Protein AF-A0A8T3BQ56-F1 (afdb_monomer_lite)

InterPro domains:
  IPR006068 Cation-transporting P-type ATPase, C-terminal [PF00689] (7-68)
  IPR023298 P-type ATPase, transmembrane domain superfamily [SSF81665] (5-69)

Organism: Dendrobium nobile (NCBI:txid94219)

Structure (mmCIF, N/CA/C/O backbone):
data_AF-A0A8T3BQ56-F1
#
_entry.id   AF-A0A8T3BQ56-F1
#
loop_
_atom_site.group_PDB
_atom_site.id
_atom_site.type_symbol
_atom_site.label_atom_id
_atom_site.label_alt_id
_atom_site.label_comp_id
_atom_site.label_asym_id
_atom_site.label_entity_id
_atom_site.label_seq_id
_atom_site.pdbx_PDB_ins_code
_atom_site.Cartn_x
_atom_site.Cartn_y
_atom_site.Cartn_z
_atom_site.occupancy
_atom_site.B_iso_or_equiv
_atom_site.auth_seq_id
_atom_site.auth_comp_id
_atom_site.auth_asym_id
_atom_site.auth_atom_id
_atom_site.pdbx_PDB_model_num
ATOM 1 N N . MET A 1 1 ? -16.580 4.273 26.289 1.00 43.91 1 MET A N 1
ATOM 2 C CA . MET A 1 1 ? -15.486 4.452 25.312 1.00 43.91 1 MET A CA 1
ATOM 3 C C . MET A 1 1 ? -15.692 3.446 24.197 1.00 43.91 1 MET A C 1
ATOM 5 O O . MET A 1 1 ? -15.631 2.250 24.464 1.00 43.91 1 MET A O 1
ATOM 9 N N . GLU A 1 2 ? -16.029 3.903 22.994 1.00 50.06 2 GLU A N 1
ATOM 10 C CA . GLU A 1 2 ? -16.195 3.014 21.844 1.00 50.06 2 GLU A CA 1
ATOM 11 C C . GLU A 1 2 ? -14.837 2.384 21.507 1.00 50.06 2 GLU A C 1
ATOM 13 O O . GLU A 1 2 ? -13.849 3.087 21.284 1.00 50.06 2 GLU A O 1
ATOM 18 N N . LYS A 1 3 ? -14.744 1.055 21.566 1.00 54.38 3 LYS A N 1
ATOM 19 C CA . LYS A 1 3 ? -13.488 0.358 21.301 1.00 54.38 3 LYS A CA 1
ATOM 20 C C . LYS A 1 3 ? -13.265 0.336 19.788 1.00 54.38 3 LYS A C 1
ATOM 22 O O . LYS A 1 3 ? -13.965 -0.374 19.072 1.00 54.38 3 LYS A O 1
ATOM 27 N N . VAL A 1 4 ? -12.292 1.104 19.302 1.00 58.69 4 VAL A N 1
ATOM 28 C CA . VAL A 1 4 ? -11.894 1.127 17.886 1.00 58.69 4 VAL A CA 1
ATOM 29 C C . VAL A 1 4 ? -11.147 -0.173 17.560 1.00 58.69 4 VAL A C 1
ATOM 31 O O . VAL A 1 4 ? -9.923 -0.223 17.541 1.00 58.69 4 VAL A O 1
ATOM 34 N N . HIS A 1 5 ? -11.886 -1.262 17.351 1.00 67.31 5 HIS A N 1
ATOM 35 C CA . HIS A 1 5 ? -11.341 -2.555 16.931 1.00 67.31 5 HIS A CA 1
ATOM 36 C C . HIS A 1 5 ? -11.401 -2.700 15.404 1.00 67.31 5 HIS A C 1
ATOM 38 O O . HIS A 1 5 ? -12.009 -3.633 14.893 1.00 67.31 5 HIS A O 1
ATOM 44 N N . VAL A 1 6 ? -10.771 -1.783 14.665 1.00 69.25 6 VAL A N 1
ATOM 45 C CA . VAL A 1 6 ? -10.785 -1.788 13.184 1.00 69.25 6 VAL A CA 1
ATOM 46 C C . VAL A 1 6 ? -10.155 -3.041 12.563 1.00 69.25 6 VAL A C 1
ATOM 48 O O . VAL A 1 6 ? -10.475 -3.390 11.436 1.00 69.25 6 VAL A O 1
ATOM 51 N N . PHE A 1 7 ? -9.300 -3.745 13.308 1.00 71.25 7 PHE A N 1
ATOM 52 C CA . P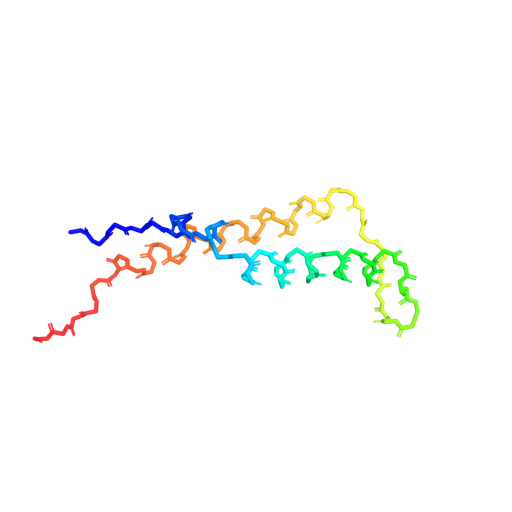HE A 1 7 ? -8.638 -4.970 12.849 1.00 71.25 7 PHE A CA 1
ATOM 53 C C . PHE A 1 7 ? -9.338 -6.260 13.289 1.00 71.25 7 PHE A C 1
ATOM 55 O O . PHE A 1 7 ? -8.990 -7.340 12.814 1.00 71.25 7 PHE A O 1
ATOM 62 N N . LYS A 1 8 ? -10.300 -6.194 14.218 1.00 78.44 8 LYS A N 1
ATOM 63 C CA . LYS A 1 8 ? -10.919 -7.408 14.762 1.00 78.44 8 LYS A CA 1
ATOM 64 C C . LYS A 1 8 ? -11.945 -7.951 13.768 1.00 78.44 8 LYS A C 1
ATOM 66 O O . LYS A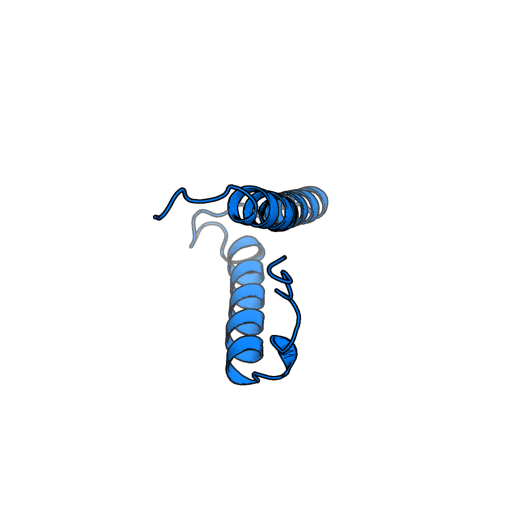 1 8 ? -12.880 -7.243 13.417 1.00 78.44 8 LYS A O 1
ATOM 71 N N . GLY A 1 9 ? -11.779 -9.206 13.352 1.00 78.81 9 GLY A N 1
ATOM 72 C CA . GLY A 1 9 ? -12.707 -9.899 12.451 1.00 78.81 9 GLY A CA 1
ATOM 73 C C . GLY A 1 9 ? -12.531 -9.582 10.965 1.00 78.81 9 GLY A C 1
ATOM 74 O O . GLY A 1 9 ? -13.248 -10.133 10.138 1.00 78.81 9 GLY A O 1
ATOM 75 N N . ILE A 1 10 ? -11.569 -8.725 10.601 1.00 84.00 10 ILE A N 1
ATOM 76 C CA . ILE A 1 10 ? -11.343 -8.351 9.199 1.00 84.00 10 ILE A CA 1
ATOM 77 C C . ILE A 1 10 ? -10.776 -9.516 8.374 1.00 84.00 10 ILE A C 1
ATOM 79 O O . ILE A 1 10 ? -11.102 -9.663 7.202 1.00 84.00 10 ILE A O 1
ATOM 83 N N . LEU A 1 11 ? -9.959 -10.363 9.011 1.00 85.38 11 LEU A N 1
ATOM 84 C CA . LEU A 1 11 ? -9.362 -11.550 8.395 1.00 85.38 11 LEU A CA 1
ATOM 85 C C . LEU A 1 11 ? -10.290 -12.771 8.423 1.00 85.38 11 LEU A C 1
ATOM 87 O O . LEU A 1 11 ? -10.057 -13.717 7.680 1.00 85.38 11 LEU A O 1
ATOM 91 N N . ASP A 1 12 ? -11.350 -12.737 9.235 1.00 89.81 12 ASP A N 1
ATOM 92 C CA . ASP A 1 12 ? -12.325 -13.832 9.332 1.00 89.81 12 ASP A CA 1
ATOM 93 C C . ASP A 1 12 ? -13.313 -13.818 8.151 1.00 89.81 12 ASP A C 1
ATOM 95 O O . ASP A 1 12 ? -13.977 -14.814 7.865 1.00 89.81 12 ASP A O 1
ATOM 99 N N . ASN A 1 13 ? -13.414 -12.692 7.434 1.00 90.88 13 ASN A N 1
ATOM 100 C CA . ASN A 1 13 ? -14.226 -12.577 6.231 1.00 90.88 13 ASN A CA 1
ATOM 101 C C . ASN A 1 13 ? -13.383 -12.877 4.983 1.00 90.88 13 ASN A C 1
ATOM 103 O O . ASN A 1 13 ? -12.716 -11.998 4.437 1.00 90.88 13 ASN A O 1
ATOM 107 N N . TYR A 1 14 ? -13.466 -14.118 4.504 1.00 91.56 14 TYR A N 1
ATOM 108 C CA . TYR A 1 14 ? -12.737 -14.577 3.318 1.00 91.56 14 TYR A CA 1
ATOM 109 C C . TYR A 1 14 ? -12.995 -13.725 2.071 1.00 91.56 14 TYR A C 1
ATOM 111 O O . TYR A 1 14 ? -12.051 -13.407 1.356 1.00 91.56 14 TYR A O 1
ATOM 119 N N . VAL A 1 15 ? -14.241 -13.298 1.833 1.00 94.62 15 VAL A N 1
ATOM 120 C CA . VAL A 1 15 ? -14.585 -12.451 0.675 1.00 94.62 15 VAL A CA 1
ATOM 121 C C . VAL A 1 15 ? -13.919 -11.082 0.794 1.00 94.62 15 VAL A C 1
ATOM 123 O O . VAL A 1 15 ? -13.406 -10.547 -0.186 1.00 94.62 15 VAL A O 1
ATOM 126 N N . PHE A 1 16 ? -13.888 -10.516 2.002 1.00 91.69 16 PHE A N 1
ATOM 127 C CA . PHE A 1 16 ? -13.221 -9.241 2.244 1.00 91.69 16 PHE A CA 1
ATOM 128 C C . PHE A 1 16 ? -11.714 -9.334 1.977 1.00 91.69 16 PHE A C 1
ATOM 130 O O . PHE A 1 16 ? -11.154 -8.478 1.289 1.00 91.69 16 PHE A O 1
ATOM 137 N N . VAL A 1 17 ? -11.061 -10.382 2.485 1.00 94.25 17 VAL A N 1
ATOM 138 C CA . VAL A 1 17 ? -9.623 -10.610 2.280 1.00 94.25 17 VAL A CA 1
ATOM 139 C C . VAL A 1 17 ? -9.304 -10.847 0.803 1.00 94.25 17 VAL A C 1
ATOM 141 O O . VAL A 1 17 ? -8.330 -10.293 0.291 1.00 94.25 17 VAL A O 1
ATOM 144 N N . ASP A 1 18 ? -10.132 -11.617 0.100 1.00 95.31 18 ASP A N 1
ATOM 145 C CA . ASP A 1 18 ? -9.953 -11.924 -1.321 1.00 95.31 18 ASP A CA 1
ATOM 146 C C . ASP A 1 18 ? -10.044 -10.667 -2.202 1.00 95.31 18 ASP A C 1
ATOM 148 O O . ASP A 1 18 ? -9.129 -10.359 -2.972 1.00 95.31 18 ASP A O 1
ATOM 152 N N . VAL A 1 19 ? -11.086 -9.852 -2.011 1.00 96.62 19 VAL A N 1
ATOM 153 C CA . VAL A 1 19 ? -11.255 -8.598 -2.761 1.00 96.62 19 VAL A CA 1
ATOM 154 C C . VAL A 1 19 ? -10.128 -7.612 -2.452 1.00 96.62 19 VAL A C 1
ATOM 156 O O . VAL A 1 19 ? -9.596 -6.967 -3.363 1.00 96.62 19 VAL A O 1
ATOM 159 N N . LEU A 1 20 ? -9.740 -7.486 -1.179 1.00 94.31 20 LEU A N 1
ATOM 160 C CA . LEU A 1 20 ? -8.688 -6.560 -0.768 1.00 94.31 20 LEU A CA 1
ATOM 161 C C . LEU A 1 20 ? -7.318 -6.987 -1.311 1.00 94.31 20 LEU A C 1
ATOM 163 O O . LEU A 1 20 ? -6.596 -6.155 -1.863 1.00 94.31 20 LEU A O 1
ATOM 167 N N . SER A 1 21 ? -6.977 -8.273 -1.219 1.00 95.12 21 SER A N 1
A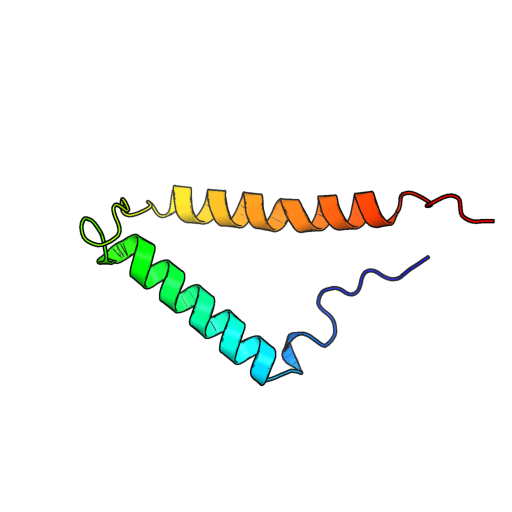TOM 168 C CA . SER A 1 21 ? -5.718 -8.807 -1.751 1.00 95.12 21 SER A CA 1
ATOM 169 C C . SER A 1 21 ? -5.642 -8.668 -3.274 1.00 95.12 21 SER A C 1
ATOM 171 O O . SER A 1 21 ? -4.661 -8.122 -3.786 1.00 95.12 21 SER A O 1
ATOM 173 N N . THR A 1 22 ? -6.710 -9.025 -3.991 1.00 97.12 22 THR A N 1
ATOM 174 C CA . THR A 1 22 ? -6.811 -8.838 -5.446 1.00 97.12 22 THR A CA 1
ATOM 175 C C . THR A 1 22 ? -6.644 -7.366 -5.826 1.00 97.12 22 THR A C 1
ATOM 177 O O . THR A 1 22 ? -5.892 -7.034 -6.744 1.00 97.12 22 THR A O 1
ATOM 180 N N . SER A 1 23 ? -7.269 -6.452 -5.080 1.00 95.75 23 SER A N 1
ATOM 181 C CA . SER A 1 23 ? -7.157 -5.009 -5.320 1.00 95.75 23 SER A CA 1
ATOM 182 C C . SER A 1 23 ? -5.729 -4.487 -5.144 1.00 95.75 23 SER A C 1
ATOM 184 O O . SER A 1 23 ? -5.296 -3.636 -5.924 1.00 95.75 23 SER A O 1
ATOM 186 N N . VAL A 1 24 ? -4.990 -4.973 -4.142 1.00 94.81 24 VAL A N 1
AT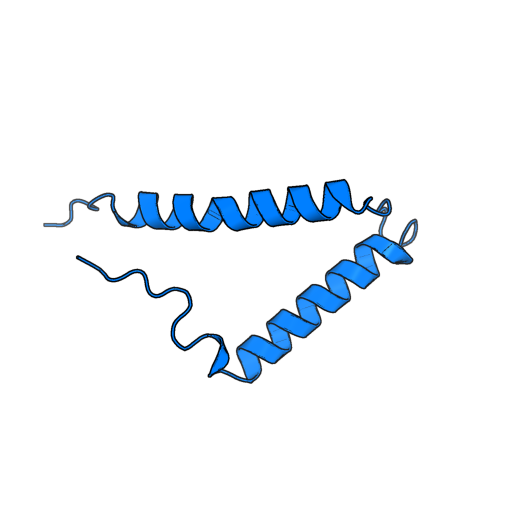OM 187 C CA . VAL A 1 24 ? -3.585 -4.591 -3.911 1.00 94.81 24 VAL A CA 1
ATOM 188 C C . VAL A 1 24 ? -2.687 -5.128 -5.025 1.00 94.81 24 VAL A C 1
ATOM 190 O O . VAL A 1 24 ? -1.865 -4.383 -5.560 1.00 94.81 24 VAL A O 1
ATOM 193 N N . ILE A 1 25 ? -2.886 -6.380 -5.444 1.00 96.00 25 ILE A N 1
ATOM 194 C CA . ILE A 1 25 ? -2.132 -6.987 -6.550 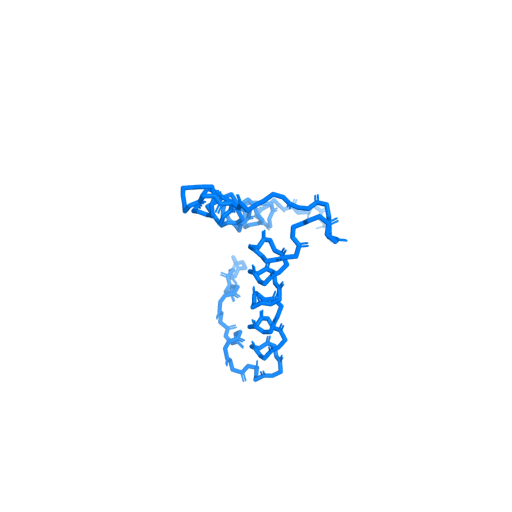1.00 96.00 25 ILE A CA 1
ATOM 195 C C . ILE A 1 25 ? -2.338 -6.183 -7.836 1.00 96.00 25 ILE A C 1
ATOM 197 O O . ILE A 1 25 ? -1.371 -5.778 -8.483 1.00 96.00 25 ILE A O 1
ATOM 201 N N . LEU A 1 26 ? -3.590 -5.874 -8.177 1.00 94.44 26 LEU A N 1
ATOM 202 C CA . LEU A 1 26 ? -3.904 -5.072 -9.358 1.00 94.44 26 LEU A CA 1
ATOM 203 C C . LEU A 1 26 ? -3.350 -3.644 -9.264 1.00 94.44 26 LEU A C 1
ATOM 205 O O . LEU A 1 26 ? -2.995 -3.062 -10.286 1.00 94.44 26 LEU A O 1
ATOM 209 N N . GLN A 1 27 ? -3.258 -3.049 -8.071 1.00 92.12 27 GLN A N 1
ATOM 210 C CA . GLN A 1 27 ? -2.600 -1.747 -7.892 1.00 92.12 27 GLN A CA 1
ATOM 211 C C . GLN A 1 27 ? -1.106 -1.820 -8.207 1.00 92.12 27 GLN A C 1
ATOM 213 O O . GLN A 1 27 ? -0.614 -0.977 -8.954 1.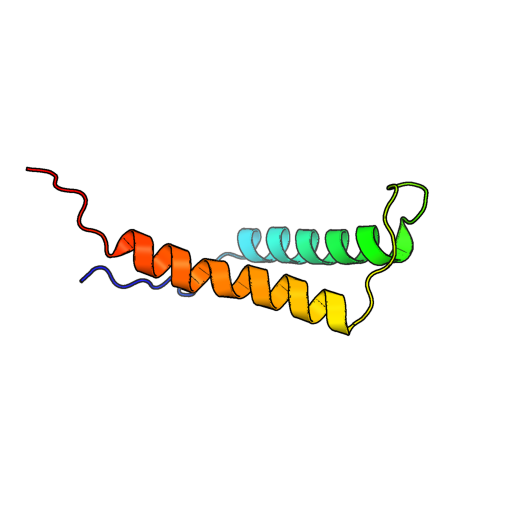00 92.12 27 GLN A O 1
ATOM 218 N N . ILE A 1 28 ? -0.409 -2.844 -7.712 1.00 92.00 28 ILE A N 1
ATOM 219 C CA . ILE A 1 28 ? 1.015 -3.050 -8.006 1.00 92.00 28 ILE A CA 1
ATOM 220 C C . ILE A 1 28 ? 1.217 -3.279 -9.506 1.00 92.00 28 ILE A C 1
ATOM 222 O O . ILE A 1 28 ? 2.073 -2.636 -10.111 1.00 92.00 28 ILE A O 1
ATOM 226 N N . ILE A 1 29 ? 0.390 -4.130 -10.125 1.00 92.56 29 ILE A N 1
ATOM 227 C CA . ILE A 1 29 ? 0.475 -4.406 -11.565 1.00 92.56 29 ILE A CA 1
ATOM 228 C C . ILE A 1 29 ? 0.287 -3.120 -12.374 1.00 92.56 29 ILE A C 1
ATOM 230 O O . ILE A 1 29 ? 1.080 -2.824 -13.270 1.00 92.56 29 ILE A O 1
ATOM 234 N N . ARG A 1 30 ? -0.738 -2.331 -12.032 1.00 89.94 30 ARG A N 1
ATOM 235 C CA . ARG A 1 30 ? -1.032 -1.071 -12.720 1.00 89.94 30 ARG A CA 1
ATOM 236 C C . ARG A 1 30 ? 0.125 -0.083 -12.615 1.00 89.94 30 ARG A C 1
ATOM 238 O O . ARG A 1 30 ? 0.603 0.395 -13.633 1.00 89.94 30 ARG A O 1
ATOM 245 N N . VAL A 1 31 ? 0.589 0.184 -11.398 1.00 90.31 31 VAL A N 1
ATOM 246 C CA . VAL A 1 31 ? 1.629 1.190 -11.144 1.00 90.31 31 VAL A CA 1
ATOM 247 C C . VAL A 1 31 ? 2.970 0.791 -11.757 1.00 90.31 31 VAL A C 1
ATOM 249 O O . VAL A 1 31 ? 3.689 1.648 -12.262 1.00 90.31 31 VAL A O 1
ATOM 252 N N . GLN A 1 32 ? 3.322 -0.495 -11.715 1.00 88.50 32 GLN A N 1
ATOM 253 C CA . GLN A 1 32 ? 4.668 -0.936 -12.073 1.00 88.50 32 GLN A CA 1
ATOM 254 C C . GLN A 1 32 ? 4.818 -1.337 -13.547 1.00 88.50 32 GLN A C 1
ATOM 256 O O . GLN A 1 32 ? 5.910 -1.186 -14.091 1.00 88.50 32 GLN A O 1
ATOM 261 N N . PHE A 1 33 ? 3.755 -1.838 -14.192 1.00 85.62 33 PHE A N 1
ATOM 262 C CA . PHE A 1 33 ? 3.851 -2.457 -15.523 1.00 85.62 33 PHE A CA 1
ATOM 263 C C . PHE A 1 33 ? 2.971 -1.816 -16.594 1.00 85.62 33 PHE A C 1
ATOM 265 O O . PHE A 1 33 ? 3.278 -1.958 -17.774 1.00 85.62 33 PHE A O 1
ATOM 272 N N . LEU A 1 34 ? 1.885 -1.129 -16.226 1.00 85.00 34 LEU A N 1
ATOM 273 C CA . LEU A 1 34 ? 0.968 -0.574 -17.226 1.00 85.00 34 LEU A CA 1
ATOM 274 C C . LEU A 1 34 ? 1.462 0.739 -17.838 1.00 85.00 34 LEU A C 1
ATOM 276 O O . LEU A 1 34 ? 1.026 1.057 -18.938 1.00 85.00 34 LEU A O 1
ATOM 280 N N . GLY A 1 35 ? 2.391 1.452 -17.191 1.00 82.75 35 GLY A N 1
ATOM 281 C CA . GLY A 1 35 ? 3.174 2.523 -17.820 1.00 82.75 35 GLY A CA 1
ATOM 282 C C . GLY A 1 35 ? 2.328 3.486 -18.662 1.00 82.75 35 GLY A C 1
ATOM 283 O O . GLY A 1 35 ? 1.326 4.026 -18.191 1.00 82.75 35 GLY A O 1
ATOM 284 N N . ASP A 1 36 ? 2.692 3.612 -19.939 1.00 78.81 36 ASP A N 1
ATOM 285 C CA . ASP A 1 36 ? 2.036 4.469 -20.936 1.00 78.81 36 ASP A CA 1
ATOM 286 C C . ASP A 1 36 ? 0.566 4.108 -21.211 1.00 78.81 36 ASP A C 1
ATOM 288 O O . ASP A 1 36 ? -0.234 4.986 -21.521 1.00 78.81 36 ASP A O 1
ATOM 292 N N . PHE A 1 37 ? 0.161 2.843 -21.042 1.00 83.06 37 PHE A N 1
ATOM 293 C CA . PHE A 1 37 ? -1.241 2.438 -21.211 1.00 83.06 37 PHE A CA 1
ATOM 294 C C . PHE A 1 37 ? -2.147 3.053 -20.135 1.00 83.06 37 PHE A C 1
ATOM 296 O O . PHE A 1 37 ? -3.287 3.423 -20.412 1.00 83.06 37 PHE A O 1
ATOM 303 N N . ALA A 1 38 ? -1.641 3.179 -18.906 1.00 80.56 38 ALA A N 1
ATOM 304 C CA . ALA A 1 38 ? -2.368 3.790 -17.793 1.00 80.56 38 ALA A CA 1
ATOM 305 C C . ALA A 1 38 ? -1.924 5.229 -17.487 1.00 80.56 38 ALA A C 1
ATOM 307 O O . ALA A 1 38 ? -2.426 5.814 -16.529 1.00 80.56 38 ALA A O 1
ATOM 308 N N . ASN A 1 39 ? -1.003 5.798 -18.276 1.00 84.62 39 ASN A N 1
ATOM 309 C CA . ASN A 1 39 ? -0.324 7.066 -17.985 1.00 84.62 39 ASN A CA 1
ATOM 310 C C . ASN A 1 39 ? 0.271 7.110 -16.560 1.00 84.62 39 ASN A C 1
ATOM 312 O O . ASN A 1 39 ? 0.179 8.119 -15.859 1.00 84.62 39 ASN A O 1
ATOM 316 N N . THR A 1 40 ? 0.857 6.000 -16.108 1.00 88.12 40 THR A N 1
ATOM 317 C CA . THR A 1 40 ? 1.471 5.867 -14.778 1.00 88.12 40 THR A CA 1
ATOM 318 C C . THR A 1 40 ? 2.984 5.765 -14.882 1.00 88.12 40 THR A C 1
ATOM 320 O O . THR A 1 40 ? 3.495 5.063 -15.749 1.00 88.12 40 THR A O 1
ATOM 323 N N . THR A 1 41 ? 3.708 6.384 -13.952 1.00 86.94 41 THR A N 1
ATOM 324 C CA . THR A 1 41 ? 5.150 6.168 -13.798 1.00 86.94 41 THR A CA 1
ATOM 325 C C . THR A 1 41 ? 5.428 5.144 -12.693 1.00 86.94 41 THR A C 1
ATOM 327 O O . THR A 1 41 ? 4.774 5.181 -11.646 1.00 86.94 41 THR A O 1
ATOM 330 N N . PRO A 1 42 ? 6.391 4.226 -12.894 1.00 88.69 42 PRO A N 1
ATOM 331 C CA . PRO A 1 42 ? 6.752 3.243 -11.882 1.00 88.69 42 PRO A CA 1
ATOM 332 C C . PRO A 1 42 ? 7.287 3.929 -10.623 1.00 88.69 42 PRO A C 1
ATOM 334 O O . PRO A 1 42 ? 8.211 4.741 -10.683 1.00 88.69 42 PRO A O 1
ATOM 337 N N . LEU A 1 43 ? 6.718 3.575 -9.470 1.00 90.75 43 LEU A N 1
ATOM 338 C CA . LEU A 1 43 ? 7.169 4.090 -8.181 1.00 90.75 43 LEU A CA 1
ATOM 339 C C . LEU A 1 43 ? 8.455 3.390 -7.730 1.00 90.75 43 LEU A C 1
ATOM 341 O O . LEU A 1 43 ? 8.609 2.173 -7.840 1.00 90.75 43 LEU A O 1
ATOM 345 N N . THR A 1 44 ? 9.365 4.164 -7.146 1.00 92.19 44 THR A N 1
ATOM 346 C CA . THR A 1 44 ? 10.528 3.626 -6.427 1.00 92.19 44 THR A CA 1
ATOM 347 C C . THR A 1 44 ? 10.103 2.995 -5.098 1.00 92.19 44 THR A C 1
ATOM 349 O O . THR A 1 44 ? 9.065 3.338 -4.532 1.00 92.19 44 THR A O 1
ATOM 352 N N . PHE A 1 45 ? 10.932 2.110 -4.538 1.00 89.06 45 PHE A N 1
ATOM 353 C CA . PHE A 1 45 ? 10.640 1.449 -3.258 1.00 89.06 45 PHE A CA 1
ATOM 354 C C . PHE A 1 45 ? 10.403 2.444 -2.101 1.00 89.06 45 PHE A C 1
ATOM 356 O O . PHE A 1 45 ? 9.524 2.241 -1.268 1.00 89.06 45 PHE A O 1
ATOM 363 N N . SER A 1 46 ? 11.135 3.565 -2.088 1.00 94.44 46 SER A N 1
ATOM 364 C CA . SER A 1 46 ? 10.948 4.637 -1.099 1.00 94.44 46 SER A CA 1
ATOM 365 C C . SER A 1 46 ? 9.582 5.325 -1.238 1.00 94.44 46 SER A C 1
ATOM 367 O O . SER A 1 46 ? 8.896 5.566 -0.246 1.00 94.44 46 SER A O 1
ATOM 369 N N . GLN A 1 47 ? 9.132 5.578 -2.471 1.00 93.31 47 GLN A N 1
ATOM 370 C CA . GLN A 1 47 ? 7.812 6.165 -2.736 1.00 93.31 47 GLN A CA 1
ATOM 371 C C . GLN A 1 47 ? 6.675 5.199 -2.380 1.00 93.31 47 GLN A C 1
ATOM 373 O O . GLN A 1 47 ? 5.664 5.620 -1.817 1.00 93.31 47 GLN A O 1
ATOM 378 N N . TRP A 1 48 ? 6.852 3.902 -2.640 1.00 93.25 48 TRP A N 1
ATOM 379 C CA . TRP A 1 48 ? 5.930 2.868 -2.168 1.00 93.25 48 TRP A CA 1
ATOM 380 C C . TRP A 1 48 ? 5.779 2.909 -0.647 1.00 93.25 48 TRP A C 1
ATOM 382 O O . TRP A 1 48 ? 4.663 3.001 -0.140 1.00 93.25 48 TRP A O 1
ATOM 392 N N . PHE A 1 49 ? 6.891 2.934 0.089 1.00 94.12 49 PHE A N 1
ATOM 393 C CA . PHE A 1 49 ? 6.842 3.044 1.545 1.00 94.12 49 PHE A CA 1
ATOM 394 C C . PHE A 1 49 ? 6.152 4.336 2.004 1.00 94.12 49 PHE A C 1
ATOM 396 O O . PHE A 1 49 ? 5.299 4.302 2.889 1.00 94.12 49 PHE A O 1
ATOM 403 N N . PHE A 1 50 ? 6.468 5.469 1.375 1.00 96.06 50 PHE A N 1
ATOM 404 C CA . PHE A 1 50 ? 5.890 6.765 1.723 1.00 96.06 50 PHE A CA 1
ATOM 405 C C . PHE A 1 50 ? 4.368 6.815 1.522 1.00 96.06 50 PHE A C 1
ATOM 407 O O . PHE A 1 50 ? 3.642 7.300 2.389 1.00 96.06 50 PHE A O 1
ATOM 414 N N . THR A 1 51 ? 3.862 6.270 0.413 1.00 93.38 51 THR A N 1
ATOM 415 C CA . THR A 1 51 ? 2.414 6.221 0.143 1.00 93.38 51 THR A CA 1
ATOM 416 C C . THR A 1 51 ? 1.678 5.308 1.123 1.00 93.38 51 THR A C 1
ATOM 418 O O . THR A 1 51 ? 0.639 5.701 1.658 1.00 93.38 51 THR A O 1
ATOM 421 N N . VAL A 1 52 ? 2.241 4.138 1.441 1.00 93.69 52 VAL A N 1
ATOM 422 C CA . VAL A 1 52 ? 1.699 3.236 2.470 1.00 93.69 52 VAL A CA 1
ATOM 423 C C . VAL A 1 52 ? 1.718 3.901 3.846 1.00 93.69 52 VAL A C 1
ATOM 425 O O . VAL A 1 52 ? 0.741 3.803 4.585 1.00 93.69 52 VAL A O 1
ATOM 428 N N . PHE A 1 53 ? 2.787 4.625 4.181 1.00 94.88 53 PHE A N 1
ATOM 429 C CA . PHE A 1 53 ? 2.907 5.354 5.442 1.00 94.88 53 PHE A CA 1
ATOM 430 C C . PHE A 1 53 ? 1.843 6.451 5.580 1.00 94.88 53 PHE A C 1
ATOM 432 O O . PHE A 1 53 ? 1.180 6.539 6.615 1.00 94.88 53 PHE A O 1
ATOM 439 N N . ILE A 1 54 ? 1.609 7.241 4.527 1.00 95.38 54 ILE A N 1
ATOM 440 C CA . ILE A 1 54 ? 0.519 8.228 4.502 1.00 95.38 54 ILE A CA 1
ATOM 441 C C . ILE A 1 54 ? -0.841 7.536 4.653 1.00 95.38 54 ILE A C 1
ATOM 443 O O . ILE A 1 54 ? -1.671 7.975 5.452 1.00 95.38 54 ILE A O 1
ATOM 447 N N . GLY A 1 55 ? -1.064 6.432 3.935 1.00 92.81 55 GLY A N 1
ATOM 448 C CA . GLY A 1 55 ? -2.279 5.628 4.068 1.00 92.81 55 GLY A CA 1
ATOM 449 C C . GLY A 1 55 ? -2.482 5.127 5.499 1.00 92.81 55 GLY A C 1
ATOM 450 O O . GLY A 1 55 ? -3.583 5.211 6.039 1.00 92.81 55 GLY A O 1
ATOM 451 N N . PHE A 1 56 ? -1.412 4.693 6.162 1.00 91.12 56 PHE A N 1
ATOM 452 C CA . PHE A 1 56 ? -1.453 4.256 7.553 1.00 91.12 56 PHE A CA 1
ATOM 453 C C . PHE A 1 56 ? -1.799 5.402 8.512 1.00 91.12 56 PHE A C 1
ATOM 455 O O . PHE A 1 56 ? -2.628 5.212 9.401 1.00 91.12 56 PHE A O 1
ATOM 462 N N . LEU A 1 57 ? -1.251 6.606 8.303 1.00 92.88 57 LEU A N 1
ATOM 463 C CA . LEU A 1 57 ? -1.576 7.798 9.102 1.00 92.88 57 LEU A CA 1
ATOM 464 C C . LEU A 1 57 ? -3.056 8.201 9.022 1.00 92.88 57 LEU A C 1
ATOM 466 O O . LEU A 1 57 ? -3.568 8.823 9.956 1.00 92.88 57 LEU A O 1
ATOM 470 N N . SER A 1 58 ? -3.775 7.800 7.970 1.00 88.88 58 SER A N 1
ATOM 471 C CA . SER A 1 58 ? -5.218 8.043 7.877 1.00 88.88 58 SER A CA 1
ATOM 472 C C . SER A 1 58 ? -6.022 7.314 8.970 1.00 88.88 58 SER A C 1
ATOM 474 O O . SER A 1 58 ? -7.045 7.832 9.420 1.00 88.88 58 SER A O 1
ATOM 476 N N . MET A 1 59 ? -5.544 6.165 9.474 1.00 86.06 59 MET A N 1
ATOM 477 C CA . MET A 1 59 ? -6.226 5.406 10.532 1.00 86.06 59 MET A CA 1
ATOM 478 C C . MET A 1 59 ? -6.205 6.123 11.898 1.00 86.06 59 MET A C 1
ATOM 480 O O . MET A 1 59 ? -7.278 6.276 12.491 1.00 86.06 59 MET A O 1
ATOM 484 N N . PRO A 1 60 ? -5.057 6.614 12.419 1.00 85.94 60 PRO A N 1
ATOM 485 C CA . PRO A 1 60 ? -5.026 7.465 13.608 1.00 85.94 60 PRO A CA 1
ATOM 486 C C . PRO A 1 60 ? -5.901 8.713 13.484 1.00 85.94 60 PRO A C 1
ATOM 488 O O . PRO A 1 60 ? -6.593 9.065 14.439 1.00 85.94 60 PRO A O 1
ATOM 491 N N . ILE A 1 61 ? -5.907 9.353 12.309 1.00 88.12 61 ILE A N 1
ATOM 492 C CA . ILE A 1 61 ? -6.736 10.536 12.046 1.00 88.12 61 ILE A CA 1
ATOM 493 C C . ILE A 1 61 ? -8.223 10.173 12.156 1.00 88.12 61 ILE A C 1
ATOM 495 O O . ILE A 1 61 ? -8.964 10.839 12.879 1.00 88.12 61 ILE A O 1
ATOM 499 N N . ALA A 1 62 ? -8.659 9.075 11.532 1.00 85.88 62 ALA A N 1
ATOM 500 C CA . ALA A 1 62 ? -10.037 8.595 11.636 1.00 85.88 62 ALA A CA 1
ATOM 501 C C . ALA A 1 62 ? -10.429 8.247 13.085 1.00 85.88 62 ALA A C 1
ATOM 503 O O . ALA A 1 62 ? -11.523 8.591 13.539 1.00 85.88 62 ALA A O 1
ATOM 504 N N . ALA A 1 63 ? -9.527 7.617 13.845 1.00 84.25 63 ALA A N 1
ATOM 505 C CA . ALA A 1 63 ? -9.749 7.321 15.259 1.00 84.25 63 ALA A CA 1
ATOM 506 C C . ALA A 1 63 ? -9.859 8.595 16.117 1.00 84.25 63 ALA A C 1
ATOM 508 O O . ALA A 1 63 ? -10.659 8.628 17.053 1.00 84.25 63 ALA A O 1
ATOM 509 N N . ALA A 1 64 ? -9.084 9.639 15.808 1.00 85.62 64 ALA A N 1
ATOM 510 C CA . ALA A 1 64 ? -9.170 10.933 16.480 1.00 85.62 64 ALA A CA 1
ATOM 511 C C . ALA A 1 64 ? -10.498 11.643 16.177 1.00 85.62 64 ALA A C 1
ATOM 513 O O . ALA A 1 64 ? -11.154 12.110 17.107 1.00 85.62 64 ALA A O 1
ATOM 514 N N . ILE A 1 65 ? -10.942 11.642 14.915 1.00 85.44 65 ILE A N 1
ATOM 515 C CA . ILE A 1 65 ? -12.247 12.192 14.511 1.00 85.44 65 ILE A CA 1
ATOM 516 C C . ILE A 1 65 ? -13.385 11.472 15.241 1.00 85.44 65 ILE A C 1
ATOM 518 O O . ILE A 1 65 ? -14.283 12.120 15.771 1.00 85.44 65 ILE A O 1
ATOM 522 N N . LYS A 1 66 ? -13.328 10.139 15.351 1.00 79.50 66 LYS A N 1
ATOM 523 C CA . LYS A 1 66 ? -14.366 9.348 16.033 1.00 79.50 66 LYS A CA 1
ATOM 524 C C . LYS A 1 66 ? -14.471 9.627 17.540 1.00 79.50 66 LYS A C 1
ATOM 526 O O . LYS A 1 66 ? -15.485 9.312 18.153 1.00 79.50 66 LYS A O 1
ATOM 531 N N . LYS A 1 67 ? -13.432 10.210 18.149 1.00 75.31 67 LYS A N 1
ATOM 532 C CA . LYS A 1 67 ? -13.444 10.643 19.557 1.00 75.31 67 LYS A CA 1
ATOM 533 C C . LYS A 1 67 ? -14.094 12.008 19.762 1.00 75.31 67 LYS A C 1
ATOM 535 O O . LYS A 1 67 ? -14.327 12.371 20.913 1.00 75.31 67 LYS A O 1
ATOM 540 N N . ILE A 1 68 ? -14.370 12.760 18.696 1.00 82.38 68 ILE A N 1
ATOM 541 C CA . ILE A 1 68 ? -15.095 14.023 18.801 1.00 82.38 68 ILE A CA 1
ATOM 542 C C . ILE A 1 68 ? -16.548 13.676 19.145 1.00 82.38 68 ILE A C 1
ATOM 544 O O . ILE A 1 68 ? -17.209 13.000 18.352 1.00 82.38 68 ILE A O 1
ATOM 548 N N . PRO A 1 69 ? -17.058 14.090 20.318 1.00 74.75 69 PRO A N 1
ATOM 549 C CA . PRO A 1 69 ? -18.447 13.863 20.663 1.00 74.75 69 PRO A CA 1
ATOM 550 C C . PRO A 1 69 ? -19.307 14.655 19.682 1.00 74.75 69 PRO A C 1
ATOM 552 O O . PRO A 1 69 ? -19.341 15.885 19.713 1.00 74.75 69 PRO A O 1
ATOM 555 N N . VAL A 1 70 ? -20.005 13.948 18.797 1.00 74.19 70 VAL A N 1
ATOM 556 C CA . VAL A 1 70 ? -21.145 14.528 18.097 1.00 74.19 70 VAL A CA 1
ATOM 557 C C . VAL A 1 70 ? -22.164 14.829 19.184 1.00 74.19 70 VAL A C 1
ATOM 559 O O . VAL A 1 70 ? -22.739 13.916 19.771 1.00 74.19 70 VAL A O 1
ATOM 562 N N . GLY A 1 71 ? -22.319 16.111 19.512 1.00 66.19 71 GLY A N 1
ATOM 563 C CA . GLY A 1 71 ? -23.364 16.578 20.408 1.00 66.19 71 GLY A CA 1
ATOM 564 C C . GLY A 1 71 ? -24.715 16.182 19.830 1.00 66.19 71 GLY A C 1
ATOM 565 O O . GLY A 1 71 ? -25.254 16.873 18.974 1.00 66.19 71 GLY A O 1
ATOM 566 N N . SER A 1 72 ? -25.234 15.047 20.278 1.00 52.41 72 SER A N 1
ATOM 567 C CA . SER A 1 72 ? -26.624 14.656 20.113 1.00 52.41 72 SER A CA 1
ATOM 568 C C . SER A 1 72 ? -27.214 14.605 21.509 1.00 52.41 72 SER A C 1
ATOM 570 O O . SER A 1 72 ? -26.638 13.992 22.408 1.00 52.41 72 SER A O 1
ATOM 572 N N . LYS A 1 73 ? -28.306 15.346 21.674 1.00 41.91 73 LYS A N 1
ATOM 573 C CA . LYS A 1 73 ? -29.228 15.201 22.796 1.00 41.91 73 LYS A CA 1
ATOM 574 C C . LYS A 1 73 ? -29.695 13.755 22.925 1.00 41.91 73 LYS A C 1
ATOM 576 O O . LYS A 1 73 ? -29.779 13.086 21.870 1.00 41.91 73 LYS A O 1
#

Sequence (73 aa):
MEKVHVFKGILDNYVFVDVLSTSVILQIIRVQFLGDFANTTPLTFSQWFFTVFIGFLSMPIAAAIKKIPVGSK

Secondary structure (DSSP, 8-state):
-----TTTTTTT-HHHHHHHHHHHHHHHHHHHH-HHHHT-PPPPHHHHHHHHHHHHHHHHHHHHHHTS-----

pLDDT: mean 84.62, std 12.66, range [41.91, 97.12]

Radius of gyration: 17.18 Å; chains: 1; bounding box: 40×31×46 Å

Foldseek 3Di:
DPDPPVPPCCVVDPVNCVVVVVVVVVVQCCQQPCPPVNVHHHDDPVVVVVVVVVVVVVVVVVVVVVPPDPDDD